Protein AF-A0A9P0CWM0-F1 (afdb_monomer)

Mean predicted aligned error: 13.3 Å

InterPro domains:
  IPR038797 Protein Flattop [PF22611] (1-121)
  IPR038797 Protein Flattop [PTHR34639] (1-128)

pLDDT: mean 82.51, std 13.1, range [42.22, 95.75]

Solvent-accessible surface area (backbone atoms only — not comparable to full-atom values): 9976 Å² total; per-residue (Å²): 136,90,82,66,66,62,56,71,92,58,38,69,70,70,36,51,73,69,70,65,52,88,65,88,75,82,89,70,62,54,71,85,76,90,80,90,72,86,87,79,87,54,52,47,100,86,70,50,69,43,91,89,47,96,67,69,92,80,54,56,101,70,50,59,70,69,55,84,92,71,52,67,98,67,88,45,73,68,56,50,32,49,45,72,41,50,53,60,50,51,51,52,51,52,53,51,52,51,50,52,51,52,51,52,51,51,52,50,53,53,51,53,54,48,51,57,49,53,52,52,52,52,53,53,51,51,54,54,51,50,55,50,52,56,50,41,57,72,74,69,49,82,76,66,84,80,78,74,73,76,83,76,84,128

Foldseek 3Di:
DDADEAPVVPVVCVPCVNVVNPDDDDDGDHHDDDDDDDDDDQADPVRHGDVVHDDDPQQDPQHLDDDPVRDDPDDDPVNVCVRVCVVVVVVVVVVVVVVVVVVVVVVVVVVVVVVVVVVVVVVVVVVVVVVVVVVCVVVVHDDDPVPPPPPDDD

Radius of gyration: 32.27 Å; Cα contacts (8 Å, |Δi|>4): 49; chains: 1; bounding box: 68×38×86 Å

Secondary structure (DSSP, 8-state):
-------GGGGGGGSHHHHT--SPPPP--SSPPPP-SPPPP-B-TTSPBPTTS---SS--TT-S---GGGS-SS--HHHHHHHTTHHHHHHHHHHHHHHHHHHHHHHHHHHHHHHHHHHHHHHHHHHHHHHHHHHHHHTTPPPPTTTT------

Nearest PDB structures (foldseek):
  8otz-assembly1_AS  TM=7.564E-01  e=1.678E-05  Bos taurus
  8to0-assembly1_DY  TM=7.546E-01  e=2.197E-05  Mus musculus
  8iyj-assembly1_n  TM=6.527E-01  e=5.337E-06  Mus musculus
  7ung-assembly1_n  TM=6.199E-01  e=5.709E-06  Homo sapiens
  8snb-assembly1_2L  TM=6.203E-01  e=4.028E-05  Strongylocentrotus purpuratus

Organism: NCBI:txid3402493

Structure (mmCIF, N/CA/C/O backbone):
data_AF-A0A9P0CWM0-F1
#
_entry.id   AF-A0A9P0CWM0-F1
#
loop_
_atom_site.group_PDB
_atom_site.id
_atom_site.type_symbol
_atom_site.label_atom_id
_atom_site.label_alt_id
_atom_site.label_comp_id
_atom_site.label_asym_id
_atom_site.label_entity_id
_atom_site.label_seq_id
_atom_site.pdbx_PDB_ins_code
_atom_site.Cartn_x
_atom_site.Cartn_y
_atom_site.Cartn_z
_atom_site.occupancy
_atom_site.B_iso_or_equiv
_atom_site.auth_seq_id
_atom_site.auth_comp_id
_atom_site.auth_asym_id
_atom_site.auth_atom_id
_atom_site.pdbx_PDB_model_num
ATOM 1 N N . MET A 1 1 ? 0.956 -3.967 -15.996 1.00 57.97 1 MET A N 1
ATOM 2 C CA . MET A 1 1 ? 1.643 -4.627 -14.861 1.00 57.97 1 MET A CA 1
ATOM 3 C C . MET A 1 1 ? 0.760 -5.741 -14.329 1.00 57.97 1 MET A C 1
ATOM 5 O O . MET A 1 1 ? -0.411 -5.480 -14.083 1.00 57.97 1 MET A O 1
ATOM 9 N N . SER A 1 2 ? 1.303 -6.942 -14.156 1.00 73.69 2 SER A N 1
ATOM 10 C CA . SER A 1 2 ? 0.619 -8.080 -13.531 1.00 73.69 2 SER A CA 1
ATOM 11 C C . SER A 1 2 ? 0.680 -8.003 -11.998 1.00 73.69 2 SER A C 1
ATOM 13 O O . SER A 1 2 ? 1.567 -7.346 -11.432 1.00 73.69 2 SER A O 1
ATOM 15 N N . LYS A 1 3 ? -0.280 -8.660 -11.338 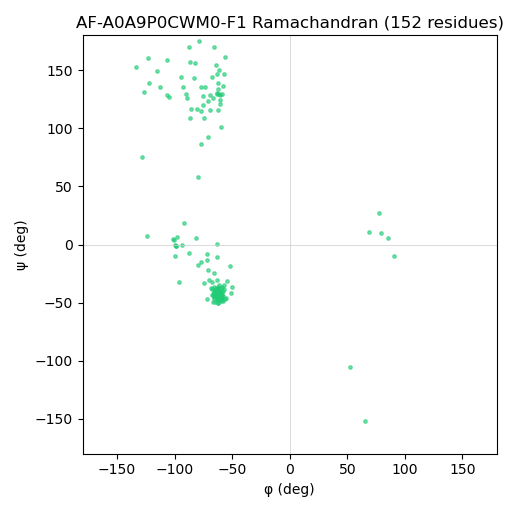1.00 78.94 3 LYS A N 1
ATOM 16 C CA . LYS A 1 3 ? -0.315 -8.899 -9.889 1.00 78.94 3 LYS A CA 1
ATOM 17 C C . LYS A 1 3 ? -0.381 -10.407 -9.648 1.00 78.94 3 LYS A C 1
ATOM 19 O O . LYS A 1 3 ? -1.103 -11.086 -10.371 1.00 78.94 3 LYS A O 1
ATOM 24 N N . LEU A 1 4 ? 0.360 -10.884 -8.652 1.00 84.06 4 LEU A N 1
ATOM 25 C CA . LEU A 1 4 ? 0.235 -12.233 -8.106 1.00 84.06 4 LEU A CA 1
ATOM 26 C C . LEU A 1 4 ? -0.737 -12.166 -6.923 1.00 84.06 4 LEU A C 1
ATOM 28 O O . LEU A 1 4 ? -0.650 -11.225 -6.132 1.00 84.06 4 LEU A O 1
ATOM 32 N N . TYR A 1 5 ? -1.666 -13.113 -6.841 1.00 85.75 5 TYR A N 1
ATOM 33 C CA . TYR A 1 5 ? -2.570 -13.277 -5.705 1.00 85.75 5 TYR A CA 1
ATOM 34 C C . TYR A 1 5 ? -2.283 -14.613 -5.031 1.00 85.75 5 TYR A C 1
ATOM 36 O O . TYR A 1 5 ? -1.904 -15.563 -5.714 1.00 85.75 5 TYR A O 1
ATOM 44 N N . HIS A 1 6 ? -2.508 -14.673 -3.722 1.00 85.06 6 HIS A N 1
ATOM 45 C CA . HIS A 1 6 ? -2.245 -15.848 -2.906 1.00 85.06 6 HIS A CA 1
ATOM 46 C C . HIS A 1 6 ? -3.065 -17.054 -3.373 1.00 85.06 6 HIS A C 1
ATOM 48 O O . HIS A 1 6 ? -4.299 -17.001 -3.430 1.00 85.06 6 HIS A O 1
ATOM 54 N N . ALA A 1 7 ? -2.377 -18.154 -3.669 1.00 86.88 7 ALA A N 1
ATOM 55 C CA . ALA A 1 7 ? -2.969 -19.406 -4.140 1.00 86.88 7 ALA A CA 1
ATOM 56 C C . ALA A 1 7 ? -3.298 -20.390 -3.000 1.00 86.88 7 ALA A C 1
ATOM 58 O O . ALA A 1 7 ? -3.492 -21.585 -3.235 1.00 86.88 7 ALA A O 1
ATOM 59 N N . ASN A 1 8 ? -3.375 -19.904 -1.757 1.00 88.12 8 ASN A N 1
ATOM 60 C CA . ASN A 1 8 ? -3.642 -20.700 -0.558 1.00 88.12 8 ASN A CA 1
ATOM 61 C C . ASN A 1 8 ? -2.695 -21.902 -0.444 1.00 88.12 8 ASN A C 1
ATOM 63 O O . ASN A 1 8 ? -1.523 -21.739 -0.123 1.00 88.12 8 ASN A O 1
ATOM 67 N N . GLN A 1 9 ? -3.195 -23.105 -0.720 1.00 90.75 9 GLN A N 1
ATOM 68 C CA . GLN A 1 9 ? -2.466 -24.363 -0.547 1.00 90.75 9 GLN A CA 1
ATOM 69 C C . GLN A 1 9 ? -1.257 -24.501 -1.484 1.00 90.75 9 GLN A C 1
ATOM 71 O O . GLN A 1 9 ? -0.320 -25.223 -1.158 1.00 90.75 9 GLN A O 1
ATOM 76 N N . PHE A 1 10 ? -1.260 -23.801 -2.621 1.00 90.25 10 PHE A N 1
ATOM 77 C CA . PHE A 1 10 ? -0.207 -23.906 -3.634 1.00 90.25 10 PHE A CA 1
ATOM 78 C C . PHE A 1 10 ? 0.840 -22.790 -3.553 1.00 90.25 10 PHE A C 1
ATOM 80 O O . PHE A 1 10 ? 1.786 -22.802 -4.334 1.00 90.25 10 PHE A O 1
ATOM 87 N N . GLU A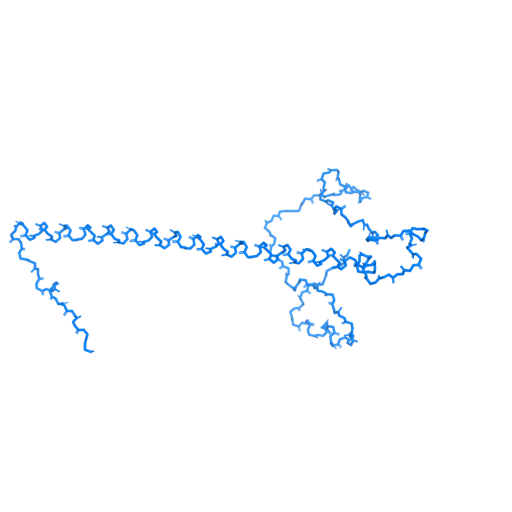 1 11 ? 0.705 -21.842 -2.618 1.00 88.81 11 GLU A N 1
ATOM 88 C CA . GLU A 1 11 ? 1.596 -20.676 -2.538 1.00 88.81 11 GLU A CA 1
ATOM 89 C C . GLU A 1 11 ? 3.055 -21.075 -2.287 1.00 88.81 11 GLU A C 1
ATOM 91 O O . GLU A 1 11 ? 3.977 -20.470 -2.826 1.00 88.81 11 GLU A O 1
ATOM 96 N N . THR A 1 12 ? 3.267 -22.134 -1.503 1.00 90.06 12 THR A N 1
ATOM 97 C CA . THR A 1 12 ? 4.592 -22.566 -1.041 1.00 90.06 12 THR A CA 1
ATOM 98 C C . THR A 1 12 ? 5.562 -22.849 -2.184 1.00 90.06 12 THR A C 1
ATOM 100 O O . THR A 1 12 ? 6.728 -22.478 -2.088 1.00 90.06 12 THR A O 1
ATOM 103 N N . ALA A 1 13 ? 5.086 -23.434 -3.285 1.00 90.88 13 ALA A N 1
ATOM 104 C CA . ALA A 1 13 ? 5.907 -23.736 -4.456 1.00 90.88 13 ALA A CA 1
ATOM 105 C C . ALA A 1 13 ? 6.318 -22.481 -5.246 1.00 90.88 13 ALA A C 1
ATOM 107 O O . ALA A 1 13 ? 7.317 -22.511 -5.963 1.00 90.88 13 ALA A O 1
ATOM 108 N N . PHE A 1 14 ? 5.575 -21.379 -5.106 1.00 88.81 14 PHE A N 1
ATOM 109 C CA . PHE A 1 14 ? 5.818 -20.126 -5.825 1.00 88.81 14 PHE A CA 1
ATOM 110 C C . PHE A 1 14 ? 6.549 -19.071 -4.990 1.00 88.81 14 PHE A C 1
ATOM 112 O O . PHE A 1 14 ? 6.779 -17.953 -5.460 1.00 88.81 14 PHE A O 1
ATOM 119 N N . ILE A 1 15 ? 6.954 -19.414 -3.763 1.00 88.69 15 ILE A N 1
ATOM 120 C CA . ILE A 1 15 ? 7.763 -18.519 -2.940 1.00 88.69 15 ILE A CA 1
ATOM 121 C C . ILE A 1 15 ? 9.101 -18.279 -3.664 1.00 88.69 15 ILE A C 1
ATOM 123 O O . ILE A 1 15 ? 9.736 -19.241 -4.103 1.00 88.69 15 ILE A O 1
ATOM 127 N N . PRO A 1 16 ? 9.578 -17.023 -3.763 1.00 90.44 16 PRO A N 1
ATOM 128 C CA . PRO A 1 16 ? 10.826 -16.689 -4.451 1.00 90.44 16 PRO A CA 1
ATOM 129 C C . PRO A 1 16 ? 12.025 -17.549 -4.029 1.00 90.44 16 PRO A C 1
ATOM 131 O O . PRO A 1 16 ? 12.823 -17.934 -4.877 1.00 90.44 16 PRO A O 1
ATOM 134 N N . SER A 1 17 ? 12.117 -17.917 -2.748 1.00 89.25 17 SER A N 1
ATOM 135 C CA . SER A 1 17 ? 13.168 -18.802 -2.237 1.00 89.25 17 SER A CA 1
ATOM 136 C C . SER A 1 17 ? 13.092 -20.227 -2.796 1.00 89.25 17 SER A C 1
ATOM 138 O O . SER A 1 17 ? 14.133 -20.814 -3.064 1.00 89.25 17 SER A O 1
ATOM 140 N N . MET A 1 18 ? 11.888 -20.771 -3.007 1.00 91.38 18 MET A N 1
ATOM 141 C CA . MET A 1 18 ? 11.686 -22.112 -3.577 1.00 91.38 18 MET A CA 1
ATOM 142 C C . MET A 1 18 ? 11.956 -22.146 -5.082 1.00 91.38 18 MET A C 1
ATOM 144 O O . MET A 1 18 ? 12.473 -23.135 -5.592 1.00 91.38 18 MET A O 1
ATOM 148 N N . ILE A 1 19 ? 11.663 -21.049 -5.786 1.00 91.94 19 ILE A N 1
ATOM 149 C CA . ILE A 1 19 ? 11.971 -20.889 -7.217 1.00 91.94 19 ILE A CA 1
ATOM 150 C C . ILE A 1 19 ? 13.490 -20.712 -7.448 1.00 91.94 19 ILE A C 1
ATOM 152 O O . ILE A 1 19 ? 13.964 -20.814 -8.577 1.00 91.94 19 ILE A O 1
ATOM 156 N N . GLY A 1 20 ? 14.272 -20.459 -6.392 1.00 92.38 20 GLY A N 1
ATOM 157 C CA . GLY A 1 20 ? 15.700 -20.154 -6.506 1.00 92.38 20 GLY A CA 1
ATOM 158 C C . GLY A 1 20 ? 15.965 -18.717 -6.960 1.00 92.38 20 GLY A C 1
ATOM 159 O O . GLY A 1 20 ? 16.988 -18.436 -7.581 1.00 92.38 20 GLY A O 1
ATOM 160 N N . ASN A 1 21 ? 15.046 -17.791 -6.674 1.00 92.88 21 ASN A N 1
ATOM 161 C CA . ASN A 1 21 ? 15.291 -16.371 -6.877 1.00 92.88 21 ASN A CA 1
ATOM 162 C C . ASN A 1 21 ? 16.188 -15.830 -5.750 1.00 92.88 21 ASN A C 1
ATOM 164 O O . ASN A 1 21 ? 15.773 -15.776 -4.592 1.00 92.88 21 ASN A O 1
ATOM 168 N N . TYR A 1 22 ? 17.401 -15.406 -6.106 1.00 90.56 22 TYR A N 1
ATOM 169 C CA . TYR A 1 22 ? 18.386 -14.824 -5.184 1.00 90.56 22 TYR A CA 1
ATOM 170 C C . TYR A 1 22 ? 18.339 -13.290 -5.120 1.00 90.56 22 TYR A C 1
ATOM 172 O O . TYR A 1 22 ? 19.116 -12.673 -4.389 1.00 90.56 22 TYR A O 1
ATOM 180 N N . GLU A 1 23 ? 17.446 -12.658 -5.878 1.00 89.62 23 GLU A N 1
ATOM 181 C CA . GLU A 1 23 ? 17.233 -11.214 -5.836 1.00 89.62 23 GLU A CA 1
ATOM 182 C C . GLU A 1 23 ? 16.211 -10.824 -4.759 1.00 89.62 23 GLU A C 1
ATOM 184 O O . GLU A 1 23 ? 15.508 -11.658 -4.186 1.00 89.62 23 GLU A O 1
ATOM 189 N N . VAL A 1 24 ? 16.090 -9.520 -4.488 1.00 86.06 24 VAL A N 1
ATOM 190 C CA . VAL A 1 24 ? 15.042 -9.009 -3.596 1.00 86.06 24 VAL A CA 1
ATOM 191 C C . VAL A 1 24 ? 13.686 -9.181 -4.291 1.00 86.06 24 VAL A C 1
ATOM 193 O O . VAL A 1 24 ? 13.450 -8.544 -5.322 1.00 86.06 24 VAL A O 1
ATOM 196 N N . PRO A 1 25 ? 12.769 -10.002 -3.750 1.00 85.12 25 PRO A N 1
ATOM 197 C CA . PRO A 1 25 ? 11.511 -10.269 -4.416 1.00 85.12 25 PRO A CA 1
ATOM 198 C C . PRO A 1 25 ? 10.635 -9.021 -4.455 1.00 85.12 25 PRO A C 1
ATOM 200 O O . PRO A 1 25 ? 10.585 -8.212 -3.523 1.00 85.12 25 PRO A O 1
ATOM 203 N N . ARG A 1 26 ? 9.896 -8.875 -5.553 1.00 77.69 26 ARG A N 1
ATOM 204 C CA . ARG A 1 26 ? 8.918 -7.803 -5.697 1.00 77.69 26 ARG A CA 1
ATOM 205 C C . ARG A 1 26 ? 7.785 -8.018 -4.694 1.00 77.69 26 ARG A C 1
ATOM 207 O O . ARG A 1 26 ? 7.149 -9.062 -4.710 1.00 77.69 26 ARG A O 1
ATOM 214 N N . TYR A 1 27 ? 7.488 -7.006 -3.883 1.00 74.75 27 TYR A N 1
ATOM 215 C CA . TYR A 1 27 ? 6.335 -7.043 -2.983 1.00 74.75 27 TYR A CA 1
ATOM 216 C C . TYR A 1 27 ? 5.017 -7.127 -3.773 1.00 74.75 27 TYR A C 1
ATOM 218 O O . TYR A 1 27 ? 4.775 -6.317 -4.678 1.00 74.75 27 TYR A O 1
ATOM 226 N N . PHE A 1 28 ? 4.157 -8.077 -3.411 1.00 73.31 28 PHE A N 1
ATOM 227 C CA . PHE A 1 28 ? 2.790 -8.215 -3.913 1.00 73.31 28 PHE A CA 1
ATOM 228 C C . PHE A 1 28 ? 1.790 -8.191 -2.749 1.00 73.31 28 PHE A C 1
ATOM 230 O O . PHE A 1 28 ? 2.157 -8.341 -1.590 1.00 73.31 28 PHE A O 1
ATOM 237 N N . CYS A 1 29 ? 0.522 -7.900 -3.050 1.00 67.69 29 CYS A N 1
ATOM 238 C CA . CYS A 1 29 ? -0.538 -8.014 -2.053 1.00 67.69 29 CYS A CA 1
ATOM 239 C C . CYS A 1 29 ? -1.039 -9.453 -2.048 1.00 67.69 29 CYS A C 1
ATOM 241 O O . CYS A 1 29 ? -1.633 -9.871 -3.040 1.00 67.69 29 CYS A O 1
ATOM 243 N N . ASP A 1 30 ? -0.862 -10.148 -0.931 1.00 69.69 30 ASP A N 1
ATOM 244 C CA . ASP A 1 30 ? -1.186 -11.571 -0.827 1.00 69.69 30 ASP A CA 1
ATOM 245 C C . ASP A 1 30 ? -2.689 -11.818 -1.043 1.00 69.69 30 ASP A C 1
ATOM 247 O O . ASP A 1 30 ? -3.081 -12.587 -1.914 1.00 69.69 30 ASP A O 1
ATOM 251 N N . MET A 1 31 ? -3.568 -11.089 -0.349 1.00 79.88 31 MET A N 1
ATOM 252 C CA . MET A 1 31 ? -5.013 -11.335 -0.428 1.00 79.88 31 MET A CA 1
ATOM 253 C C . MET A 1 31 ? -5.748 -10.276 -1.275 1.00 79.88 31 MET A C 1
ATOM 255 O O . MET A 1 31 ? -5.646 -9.075 -0.978 1.00 79.88 31 MET A O 1
ATOM 259 N N . PRO A 1 32 ? -6.547 -10.664 -2.292 1.00 83.00 32 PRO A N 1
ATOM 260 C CA . PRO A 1 32 ? -7.482 -9.734 -2.913 1.00 83.00 32 PRO A CA 1
ATOM 261 C C . PRO A 1 32 ? -8.515 -9.264 -1.879 1.00 83.00 32 PRO A C 1
ATOM 263 O O . PRO A 1 32 ? -9.017 -10.041 -1.072 1.00 83.00 32 PRO A O 1
ATOM 266 N N . LYS A 1 33 ? -8.849 -7.971 -1.901 1.00 83.88 33 LYS A N 1
ATOM 267 C CA . LYS A 1 33 ? -9.900 -7.414 -1.041 1.00 83.88 33 LYS A CA 1
ATOM 268 C C . LYS A 1 33 ? -11.269 -7.631 -1.672 1.00 83.88 33 LYS A C 1
ATOM 270 O O . LYS A 1 33 ? -11.415 -7.471 -2.885 1.00 83.88 33 LYS A O 1
ATOM 275 N N . THR A 1 34 ? -12.273 -7.904 -0.843 1.00 87.00 34 THR A N 1
ATOM 276 C CA . THR A 1 34 ? -13.670 -7.981 -1.281 1.00 87.00 34 THR A CA 1
ATOM 277 C C . THR A 1 34 ? -14.098 -6.655 -1.906 1.00 87.00 34 THR A C 1
ATOM 279 O O . THR A 1 34 ? -13.891 -5.583 -1.330 1.00 87.00 34 THR A O 1
ATOM 282 N N . ARG A 1 35 ? -14.678 -6.719 -3.106 1.00 87.75 35 ARG A N 1
ATOM 283 C CA . ARG A 1 35 ? -15.177 -5.549 -3.831 1.00 87.75 35 ARG A CA 1
ATOM 284 C C . ARG A 1 35 ? -16.642 -5.311 -3.461 1.00 87.75 35 ARG A C 1
ATOM 286 O O . ARG A 1 35 ? -17.436 -6.237 -3.537 1.00 87.75 35 ARG A O 1
ATOM 293 N N . ILE A 1 36 ? -16.982 -4.079 -3.081 1.00 91.88 36 ILE A N 1
ATOM 294 C CA . ILE A 1 36 ? -18.353 -3.689 -2.693 1.00 91.88 36 ILE A CA 1
ATOM 295 C C . ILE A 1 36 ? -19.113 -3.063 -3.876 1.00 91.88 36 ILE A C 1
ATOM 297 O O . ILE A 1 36 ? -20.317 -3.240 -4.005 1.00 91.88 36 ILE A O 1
ATOM 301 N N . ASN A 1 37 ? -18.406 -2.369 -4.775 1.00 89.25 37 ASN A N 1
ATOM 302 C CA . ASN A 1 37 ? -19.014 -1.548 -5.827 1.00 89.25 37 ASN A CA 1
ATOM 303 C C . ASN A 1 37 ? -18.898 -2.189 -7.220 1.00 89.25 37 ASN A C 1
ATOM 305 O O . ASN A 1 37 ? -17.984 -2.977 -7.476 1.00 89.25 37 ASN A O 1
ATOM 309 N N . GLY A 1 38 ? -19.762 -1.775 -8.152 1.00 90.69 38 GLY A N 1
ATOM 310 C CA . GLY A 1 38 ? -19.708 -2.169 -9.565 1.00 90.69 38 GLY A CA 1
ATOM 311 C C . GLY A 1 38 ? -18.471 -1.651 -10.314 1.00 90.69 38 GLY A C 1
ATOM 312 O O . GLY A 1 38 ? -17.676 -0.866 -9.790 1.00 90.69 38 GLY A O 1
ATOM 313 N N . THR A 1 39 ? -18.263 -2.146 -11.535 1.00 91.25 39 THR A N 1
ATOM 314 C CA . THR A 1 39 ? -17.184 -1.730 -12.449 1.00 91.25 39 THR A CA 1
ATOM 315 C C . THR A 1 39 ? -17.609 -0.569 -13.334 1.00 91.25 39 THR A C 1
ATOM 317 O O . THR A 1 39 ? -18.593 -0.679 -14.054 1.00 91.25 39 THR A O 1
ATOM 320 N N . GLU A 1 40 ? -16.822 0.503 -13.331 1.00 90.50 40 GLU A N 1
ATOM 321 C CA . GLU A 1 40 ? -16.968 1.633 -14.249 1.00 90.50 40 GLU A CA 1
ATOM 322 C C . GLU A 1 40 ? -16.052 1.461 -15.467 1.00 90.50 40 GLU A C 1
ATOM 324 O O . GLU A 1 40 ? -14.930 0.956 -15.353 1.00 90.50 40 GLU A O 1
ATOM 329 N N . ILE A 1 41 ? -16.527 1.891 -16.637 1.00 91.19 41 ILE A N 1
ATOM 330 C CA . ILE A 1 41 ? -15.756 1.843 -17.881 1.00 91.19 41 ILE A CA 1
ATOM 331 C C . ILE A 1 41 ? -14.800 3.037 -17.905 1.00 91.19 41 ILE A C 1
ATOM 333 O O . ILE A 1 41 ? -15.223 4.187 -17.946 1.00 91.19 41 ILE A O 1
ATOM 337 N N . ILE A 1 42 ? -13.498 2.754 -17.899 1.00 91.12 42 ILE A N 1
ATOM 338 C CA . ILE A 1 42 ? -12.442 3.780 -17.851 1.00 91.12 42 ILE A CA 1
ATOM 339 C C . ILE A 1 42 ? -11.817 4.087 -19.220 1.00 91.12 42 ILE A C 1
ATOM 341 O O . ILE A 1 42 ? -11.040 5.035 -19.348 1.00 91.12 42 ILE A O 1
ATOM 345 N N . SER A 1 43 ? -12.123 3.290 -20.243 1.00 92.50 43 SER A N 1
ATOM 346 C CA . SER A 1 43 ? -11.485 3.351 -21.560 1.00 92.50 43 SER A CA 1
ATOM 347 C C . SER A 1 43 ? -12.499 3.306 -22.696 1.00 92.50 43 SER A C 1
ATOM 349 O O . SER A 1 43 ? -13.569 2.721 -22.560 1.00 92.50 43 SER A O 1
ATOM 351 N N . ASN A 1 44 ? -12.142 3.892 -23.839 1.00 93.50 44 ASN A N 1
ATOM 352 C CA . ASN A 1 44 ? -12.922 3.762 -25.066 1.00 93.50 44 ASN A CA 1
ATOM 353 C C . ASN A 1 44 ? -12.672 2.411 -25.767 1.00 93.50 44 ASN A C 1
ATOM 355 O O . ASN A 1 44 ? -11.771 1.656 -25.402 1.00 93.50 44 ASN A O 1
ATOM 359 N N . ASN A 1 45 ? -13.419 2.152 -26.844 1.00 94.88 45 ASN A N 1
ATOM 360 C CA . ASN A 1 45 ? -13.323 0.917 -27.638 1.00 94.88 45 ASN A CA 1
ATOM 361 C C . ASN A 1 45 ? -11.963 0.714 -28.334 1.00 94.88 45 ASN A C 1
ATOM 363 O O . ASN A 1 45 ? -11.700 -0.360 -28.861 1.00 94.88 45 ASN A O 1
ATOM 367 N N . ARG A 1 46 ? -11.100 1.737 -28.354 1.00 94.31 46 ARG A N 1
ATOM 368 C CA . ARG A 1 46 ? -9.737 1.676 -28.904 1.00 94.31 46 ARG A CA 1
ATOM 369 C C . ARG A 1 46 ? -8.672 1.487 -27.812 1.00 94.31 46 ARG A C 1
ATOM 371 O O . ARG A 1 46 ? -7.490 1.446 -28.129 1.00 94.31 46 ARG A O 1
ATOM 378 N N . GLY A 1 47 ? -9.070 1.412 -26.538 1.00 88.50 47 GLY A N 1
ATOM 379 C CA . GLY A 1 47 ? -8.165 1.280 -25.393 1.00 88.50 47 GLY A CA 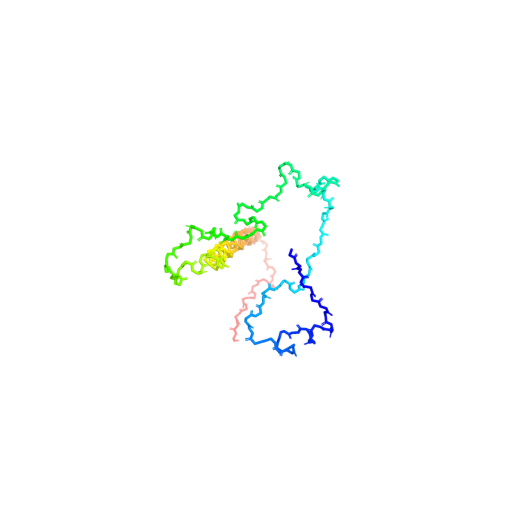1
ATOM 380 C C . GLY A 1 47 ? -7.597 2.598 -24.849 1.00 88.50 47 GLY A C 1
ATOM 381 O O . GLY A 1 47 ? -6.774 2.568 -23.936 1.00 88.50 47 GLY A O 1
ATOM 382 N N . TYR A 1 48 ? -8.030 3.762 -25.346 1.00 89.94 48 TYR A N 1
ATOM 383 C CA . TYR A 1 48 ? -7.636 5.051 -24.768 1.00 89.94 48 TYR A CA 1
ATOM 384 C C . TYR A 1 48 ? -8.418 5.340 -23.485 1.00 89.94 48 TYR A C 1
ATOM 386 O O . TYR A 1 48 ? -9.638 5.189 -23.442 1.00 89.94 48 TYR A O 1
ATOM 394 N N . ILE A 1 49 ? -7.716 5.817 -22.456 1.00 89.88 49 ILE A N 1
ATOM 395 C CA . ILE A 1 49 ? -8.310 6.221 -21.175 1.00 89.88 49 ILE A CA 1
ATOM 396 C C . ILE A 1 49 ? -9.136 7.498 -21.369 1.00 89.88 49 ILE A C 1
ATOM 398 O O . ILE A 1 49 ? -8.620 8.501 -21.878 1.00 89.88 49 ILE A O 1
ATOM 402 N N . LEU A 1 50 ? -10.389 7.479 -20.910 1.00 91.88 50 LEU A N 1
ATOM 403 C CA . LEU A 1 50 ? -11.306 8.617 -21.002 1.00 91.88 50 LEU A CA 1
ATOM 404 C C . LEU A 1 50 ? -10.728 9.879 -20.321 1.00 91.88 50 LEU A C 1
ATOM 406 O O . LEU A 1 50 ? -9.979 9.775 -19.339 1.00 91.88 50 LEU A O 1
ATOM 410 N N . PRO A 1 51 ? -11.025 11.089 -20.836 1.00 88.50 51 PRO A N 1
ATOM 411 C CA . PRO A 1 51 ? -10.637 12.331 -20.172 1.00 88.50 51 PRO A CA 1
ATOM 412 C C . PRO A 1 51 ? -11.302 12.403 -18.789 1.00 88.50 51 PRO A C 1
ATOM 414 O O . PRO A 1 51 ? -12.497 12.166 -18.661 1.00 88.50 51 PRO A O 1
ATOM 417 N N . GLY A 1 52 ? -10.514 12.676 -17.747 1.00 85.44 52 GLY A N 1
ATOM 418 C CA . GLY A 1 52 ? -10.972 12.653 -16.350 1.00 85.44 52 GLY A CA 1
ATOM 419 C C . GLY A 1 52 ? -10.814 11.304 -15.635 1.00 85.44 52 GLY A C 1
ATOM 420 O O . GLY A 1 52 ? -10.925 11.255 -14.413 1.00 85.44 52 GLY A O 1
ATOM 421 N N . GLY A 1 53 ? -10.481 10.225 -16.354 1.00 83.31 53 GLY A N 1
ATOM 422 C CA . GLY A 1 53 ? -10.120 8.950 -15.734 1.00 83.31 53 GLY A CA 1
ATOM 423 C C . GLY A 1 53 ? -8.836 9.053 -14.894 1.00 83.31 53 GLY A C 1
ATOM 424 O O . GLY A 1 53 ? -7.983 9.907 -15.166 1.00 83.31 53 GLY A O 1
ATOM 425 N N . PRO A 1 54 ? -8.653 8.186 -13.883 1.00 80.69 54 PRO A N 1
ATOM 426 C CA . PRO A 1 54 ? -7.464 8.202 -13.042 1.00 80.69 54 PRO A CA 1
ATOM 427 C C . PRO A 1 54 ? -6.220 7.915 -13.887 1.00 80.69 54 PRO A C 1
ATOM 429 O O . PRO A 1 54 ? -6.055 6.825 -14.436 1.00 80.69 54 PRO A O 1
ATOM 432 N N . ARG A 1 55 ? -5.327 8.901 -13.981 1.00 78.31 55 ARG A N 1
ATOM 433 C CA . ARG A 1 55 ? -4.025 8.764 -14.639 1.00 78.31 55 ARG A CA 1
ATOM 434 C C . ARG A 1 55 ? -2.917 8.870 -13.596 1.00 78.31 55 ARG A C 1
ATOM 436 O O . ARG A 1 55 ? -2.986 9.751 -12.734 1.00 78.31 55 ARG A O 1
ATOM 443 N N . PRO A 1 56 ? -1.896 7.999 -13.640 1.00 72.19 56 PRO A N 1
ATOM 444 C CA . PRO A 1 56 ? -0.705 8.211 -12.833 1.00 72.19 56 PRO A CA 1
ATOM 445 C C . PRO A 1 56 ? -0.058 9.538 -13.248 1.00 72.19 56 PRO A C 1
ATOM 447 O O . PRO A 1 56 ? 0.162 9.767 -14.433 1.00 72.19 56 PRO A O 1
ATOM 450 N N . LYS A 1 57 ? 0.219 10.411 -12.273 1.00 68.25 57 LYS A N 1
ATOM 451 C CA . LYS A 1 57 ? 0.804 11.739 -12.523 1.00 68.25 57 LYS A CA 1
ATOM 452 C C . LYS A 1 57 ? 2.246 11.651 -13.042 1.00 68.25 57 LYS A C 1
ATOM 454 O O . LYS A 1 57 ? 2.589 12.365 -13.972 1.00 68.25 57 LYS A O 1
ATOM 459 N N . ASP A 1 58 ? 3.026 10.704 -12.510 1.00 59.78 58 ASP A N 1
ATOM 460 C CA . ASP A 1 58 ? 4.490 10.667 -12.688 1.00 59.78 58 ASP A CA 1
ATOM 461 C C . ASP A 1 58 ? 5.017 9.349 -13.277 1.00 59.78 58 ASP A C 1
ATOM 463 O O . ASP A 1 58 ? 6.221 9.099 -13.307 1.00 59.78 58 ASP A O 1
ATOM 467 N N . HIS A 1 59 ? 4.123 8.455 -13.705 1.00 53.81 59 HIS A N 1
ATOM 468 C CA . HIS A 1 59 ? 4.491 7.125 -14.191 1.00 53.81 59 HIS A CA 1
ATOM 469 C C . HIS A 1 59 ? 3.843 6.897 -15.549 1.00 53.81 59 HIS A C 1
ATOM 471 O O . HIS A 1 59 ? 2.836 6.199 -15.684 1.00 53.81 59 HIS A O 1
ATOM 477 N N . THR A 1 60 ? 4.414 7.540 -16.562 1.00 57.00 60 THR A N 1
ATOM 478 C CA . THR A 1 60 ? 4.201 7.149 -17.952 1.00 57.00 60 THR A CA 1
ATOM 479 C C . THR A 1 60 ? 4.587 5.682 -18.138 1.00 57.00 60 THR A C 1
ATOM 481 O O . THR A 1 60 ? 5.321 5.092 -17.345 1.00 57.00 60 THR A O 1
ATOM 484 N N . ILE A 1 61 ? 4.093 5.086 -19.218 1.00 58.75 61 ILE A N 1
ATOM 485 C CA . ILE A 1 61 ? 4.338 3.693 -19.624 1.00 58.75 61 ILE A CA 1
ATOM 486 C C . ILE A 1 61 ? 5.850 3.345 -19.667 1.00 58.75 61 ILE A C 1
ATOM 488 O O . ILE A 1 61 ? 6.198 2.173 -19.576 1.00 58.75 61 ILE A O 1
ATOM 492 N N . GLY A 1 62 ? 6.737 4.350 -19.729 1.00 59.53 62 GLY A N 1
ATOM 493 C CA . GLY A 1 62 ? 8.200 4.219 -19.711 1.00 59.53 62 GLY A CA 1
ATOM 494 C C . GLY A 1 62 ? 8.915 4.514 -18.379 1.00 59.53 62 GLY A C 1
ATOM 495 O O . GLY A 1 62 ? 10.141 4.504 -18.359 1.00 59.53 62 GLY A O 1
ATOM 496 N N . GLY A 1 63 ? 8.209 4.776 -17.272 1.00 67.44 63 GLY A N 1
ATOM 497 C CA . GLY A 1 63 ? 8.838 5.045 -15.968 1.00 67.44 63 GLY A CA 1
ATOM 498 C C . GLY A 1 63 ? 9.670 6.339 -15.920 1.00 67.44 63 GLY A C 1
ATOM 499 O O . GLY A 1 63 ? 9.392 7.289 -16.649 1.00 67.44 63 GLY A O 1
ATOM 500 N N . HIS A 1 64 ? 10.692 6.388 -15.053 1.00 75.56 64 HIS A N 1
ATOM 501 C CA . HIS A 1 64 ? 11.646 7.508 -14.957 1.00 75.56 64 HIS A CA 1
ATOM 502 C C . HIS A 1 64 ? 12.713 7.414 -16.057 1.00 75.56 64 HIS A C 1
ATOM 504 O O . HIS A 1 64 ? 13.907 7.307 -15.786 1.00 75.56 64 HIS A O 1
ATOM 510 N N . PHE A 1 65 ? 12.276 7.398 -17.313 1.00 77.88 65 PHE A N 1
ATOM 511 C CA . PHE A 1 65 ? 13.178 7.336 -18.453 1.00 77.88 65 PHE A CA 1
ATOM 512 C C . PHE A 1 65 ? 13.849 8.693 -18.685 1.00 77.88 65 PHE A C 1
ATOM 514 O O . PHE A 1 65 ? 13.179 9.716 -18.827 1.00 77.88 65 PHE A O 1
ATOM 521 N N . ILE A 1 66 ? 15.178 8.687 -18.769 1.00 82.75 66 ILE A N 1
ATOM 522 C CA . ILE A 1 66 ? 15.969 9.815 -19.259 1.00 82.75 66 ILE A CA 1
ATOM 523 C C . ILE A 1 66 ? 16.477 9.429 -20.646 1.00 82.75 66 ILE A C 1
ATOM 525 O O . ILE A 1 66 ? 17.043 8.352 -20.824 1.00 82.75 66 ILE A O 1
ATOM 529 N N . GLY A 1 67 ? 16.260 10.297 -21.636 1.00 83.75 67 GLY A N 1
ATOM 530 C CA . GLY A 1 67 ? 16.745 10.061 -22.994 1.00 83.75 67 GLY A CA 1
ATOM 531 C C . GLY A 1 67 ? 18.271 9.976 -23.042 1.00 83.75 67 GLY A C 1
ATOM 532 O O . GLY A 1 67 ? 18.954 10.649 -22.276 1.00 83.75 67 GLY A O 1
ATOM 533 N N . THR A 1 68 ? 18.809 9.202 -23.984 1.00 84.31 68 THR A N 1
ATOM 534 C CA . THR A 1 68 ? 20.250 8.911 -24.100 1.00 84.31 68 THR A CA 1
ATOM 535 C C . THR A 1 68 ? 21.126 10.169 -24.085 1.00 84.31 68 THR A C 1
ATOM 537 O O . THR A 1 68 ? 22.136 10.208 -23.393 1.00 84.31 68 THR A O 1
ATOM 540 N N . TRP A 1 69 ? 20.700 11.229 -24.778 1.00 89.25 69 TRP A N 1
ATOM 541 C CA . TRP A 1 69 ? 21.417 12.511 -24.852 1.00 89.25 69 TRP A CA 1
ATOM 542 C C . TRP A 1 69 ? 21.278 13.400 -23.609 1.00 89.25 69 TRP A C 1
ATOM 544 O O . TRP A 1 69 ? 22.035 14.348 -23.445 1.00 89.25 69 TRP A O 1
ATOM 554 N N . HIS A 1 70 ? 20.317 13.100 -22.735 1.00 87.31 70 HIS A N 1
ATOM 555 C CA . HIS A 1 70 ? 20.057 13.837 -21.496 1.00 87.31 70 HIS A CA 1
ATOM 556 C C . HIS A 1 70 ? 20.679 13.143 -20.274 1.00 87.31 70 HIS A C 1
ATOM 558 O O . HIS A 1 70 ? 20.545 13.630 -19.150 1.00 87.31 70 HIS A O 1
ATOM 564 N N . MET A 1 71 ? 21.330 11.990 -20.465 1.00 88.75 71 MET A N 1
ATOM 565 C CA . MET A 1 71 ? 21.947 11.246 -19.376 1.00 88.75 71 MET A CA 1
ATOM 566 C C . MET A 1 71 ? 23.227 11.959 -18.911 1.00 88.75 71 MET A C 1
ATOM 568 O O . MET A 1 71 ? 24.024 12.398 -19.744 1.00 88.75 71 MET A O 1
ATOM 572 N N . PRO A 1 72 ? 23.461 12.098 -17.593 1.00 89.06 72 PRO A N 1
ATOM 573 C CA . PRO A 1 72 ? 24.694 12.695 -17.105 1.00 89.06 72 PRO A CA 1
ATOM 574 C C . PRO A 1 72 ? 25.899 11.845 -17.519 1.00 89.06 72 PRO A C 1
ATOM 576 O O . PRO A 1 72 ? 25.832 10.617 -17.537 1.00 89.06 72 PRO A O 1
ATOM 579 N N . LYS A 1 73 ? 27.035 12.506 -17.775 1.00 89.12 73 LYS A N 1
ATOM 580 C CA . LYS A 1 73 ? 28.300 11.850 -18.152 1.00 89.12 73 LYS A CA 1
ATOM 581 C C . LYS A 1 73 ? 28.744 10.777 -17.144 1.00 89.12 73 LYS A C 1
ATOM 583 O O . LYS A 1 73 ? 29.370 9.797 -17.530 1.00 89.12 73 LYS A O 1
ATOM 588 N N . HIS A 1 74 ? 28.410 10.962 -15.864 1.00 89.44 74 HIS A N 1
ATOM 589 C CA . HIS A 1 74 ? 28.687 10.006 -14.794 1.00 89.44 74 HIS A CA 1
ATOM 590 C C . HIS A 1 74 ? 27.410 9.664 -14.025 1.00 89.44 74 HIS A C 1
ATOM 592 O O . HIS A 1 74 ? 26.671 10.552 -13.592 1.00 89.44 74 HIS A O 1
ATOM 598 N N . LEU A 1 75 ? 27.180 8.366 -13.827 1.00 88.94 75 LEU A N 1
ATOM 599 C CA . LEU A 1 75 ? 26.054 7.851 -13.056 1.00 88.94 75 LEU A CA 1
ATOM 600 C C . LEU A 1 75 ? 26.419 7.795 -11.572 1.00 88.94 75 LEU A C 1
ATOM 602 O O . LEU A 1 75 ? 27.192 6.952 -11.125 1.00 88.94 75 LEU A O 1
ATOM 606 N N . ASN A 1 76 ? 25.818 8.691 -10.798 1.00 92.88 76 ASN A N 1
ATOM 607 C CA . ASN A 1 76 ? 25.906 8.685 -9.346 1.00 92.88 76 ASN A CA 1
ATOM 608 C C . ASN A 1 76 ? 24.828 7.775 -8.745 1.00 92.88 76 ASN A C 1
ATOM 610 O O . ASN A 1 76 ? 23.753 7.582 -9.311 1.00 92.88 76 ASN A O 1
ATOM 614 N N . ARG A 1 77 ? 25.038 7.292 -7.516 1.00 89.56 77 ARG A N 1
ATOM 615 C CA . ARG A 1 77 ? 24.023 6.478 -6.821 1.00 89.56 77 ARG A CA 1
ATOM 616 C C . ARG A 1 77 ? 22.679 7.202 -6.674 1.00 89.56 77 ARG A C 1
ATOM 618 O O . ARG A 1 77 ? 21.635 6.579 -6.804 1.00 89.56 77 ARG A O 1
ATOM 625 N N . LYS A 1 78 ? 22.706 8.526 -6.482 1.00 87.75 78 LYS A N 1
ATOM 626 C CA . LYS A 1 78 ? 21.502 9.374 -6.461 1.00 87.75 78 LYS A CA 1
ATOM 627 C C . LYS A 1 78 ? 20.756 9.344 -7.800 1.00 87.75 78 LYS A C 1
ATOM 629 O O . LYS A 1 78 ? 19.547 9.170 -7.814 1.00 87.75 78 LYS A O 1
ATOM 634 N N . THR A 1 79 ? 21.469 9.460 -8.923 1.00 87.38 79 THR A N 1
ATOM 635 C CA . THR A 1 79 ? 20.837 9.418 -10.250 1.00 87.38 79 THR A CA 1
ATOM 636 C C . THR A 1 79 ? 20.287 8.029 -10.558 1.00 87.38 79 THR A C 1
ATOM 638 O O . THR A 1 79 ? 19.187 7.928 -11.087 1.00 87.38 79 THR A O 1
ATOM 641 N N . CYS A 1 80 ? 20.984 6.962 -10.153 1.00 86.81 80 CYS A N 1
ATOM 642 C CA . CYS A 1 80 ? 20.483 5.593 -10.297 1.00 86.81 80 CYS A CA 1
ATOM 643 C C . CYS A 1 80 ? 19.220 5.353 -9.460 1.00 86.81 80 CYS A C 1
ATOM 645 O O . CYS A 1 80 ? 18.261 4.769 -9.951 1.00 86.81 80 CYS A O 1
ATOM 647 N N . ASN A 1 81 ? 19.187 5.834 -8.216 1.00 86.81 81 ASN A N 1
ATOM 648 C CA . ASN A 1 81 ? 18.020 5.700 -7.343 1.00 86.81 81 ASN A CA 1
ATOM 649 C C . ASN A 1 81 ? 16.790 6.454 -7.879 1.00 86.81 81 ASN A C 1
ATOM 651 O O . ASN A 1 81 ? 15.664 5.959 -7.795 1.00 86.81 81 ASN A O 1
ATOM 655 N N . MET A 1 82 ? 17.009 7.631 -8.463 1.00 84.25 82 MET A N 1
ATOM 656 C CA . MET A 1 82 ? 15.968 8.404 -9.135 1.00 84.25 82 MET A CA 1
ATOM 657 C C . MET A 1 82 ? 15.429 7.663 -10.370 1.00 84.25 82 MET A C 1
ATOM 659 O O . MET A 1 82 ? 14.219 7.486 -10.488 1.00 84.25 82 MET A O 1
ATOM 663 N N . LEU A 1 83 ? 16.313 7.176 -11.249 1.00 83.19 83 LEU A N 1
ATOM 664 C CA . LEU A 1 83 ? 15.955 6.415 -12.459 1.00 83.19 83 LEU A CA 1
ATOM 665 C C . LEU A 1 83 ? 15.218 5.107 -12.139 1.00 83.19 83 LEU A C 1
ATOM 667 O O . LEU A 1 83 ? 14.228 4.764 -12.779 1.00 83.19 83 LEU A O 1
ATOM 671 N N . ASN A 1 84 ? 15.656 4.400 -11.099 1.00 81.56 84 ASN A N 1
ATOM 672 C CA . ASN A 1 84 ? 15.000 3.181 -10.629 1.00 81.56 84 ASN A CA 1
ATOM 673 C C . ASN A 1 84 ? 13.660 3.463 -9.923 1.00 81.56 84 ASN A C 1
ATOM 675 O O . ASN A 1 84 ? 12.940 2.528 -9.572 1.00 81.56 84 ASN A O 1
ATOM 679 N N . GLY A 1 85 ? 13.322 4.732 -9.662 1.00 79.38 85 GLY A N 1
ATOM 680 C CA . GLY A 1 85 ? 12.125 5.127 -8.916 1.00 79.38 85 GLY A CA 1
ATOM 681 C C . GLY A 1 85 ? 12.167 4.768 -7.430 1.00 79.38 85 GLY A C 1
ATOM 682 O O . GLY A 1 85 ? 11.150 4.884 -6.740 1.00 79.38 85 GLY A O 1
ATOM 683 N N . SER A 1 86 ? 13.326 4.354 -6.904 1.00 82.06 86 SER A N 1
ATOM 684 C CA . SER A 1 86 ? 13.472 3.983 -5.494 1.00 82.06 86 SER A CA 1
ATOM 685 C C . SER A 1 86 ? 13.305 5.186 -4.572 1.00 82.06 86 SER A C 1
ATOM 687 O O . SER A 1 86 ? 12.776 5.041 -3.472 1.00 82.06 86 SER A O 1
ATOM 689 N N . ASP A 1 87 ? 13.701 6.379 -5.023 1.00 82.44 87 ASP A N 1
ATOM 690 C CA . ASP A 1 87 ? 13.516 7.613 -4.253 1.00 82.44 87 ASP A CA 1
ATOM 691 C C . ASP A 1 87 ? 12.027 7.964 -4.111 1.00 82.44 87 ASP A C 1
ATOM 693 O O . ASP A 1 87 ? 11.561 8.259 -3.009 1.00 82.44 87 A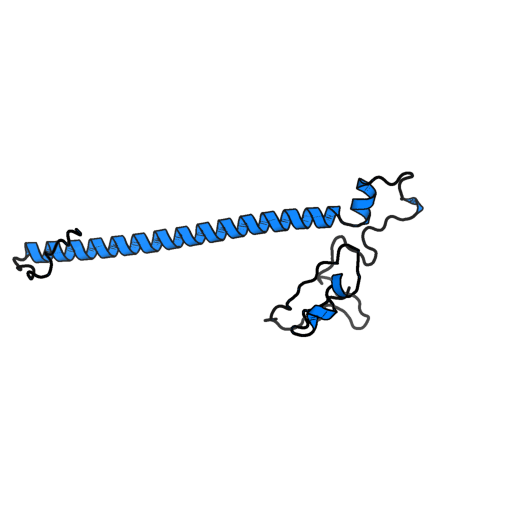SP A O 1
ATOM 697 N N . VAL A 1 88 ? 11.250 7.816 -5.188 1.00 81.75 88 VAL A N 1
ATOM 698 C CA . VAL A 1 88 ? 9.791 8.013 -5.167 1.00 81.75 88 VAL A CA 1
ATOM 699 C C . VAL A 1 88 ? 9.107 6.951 -4.305 1.00 81.75 88 VAL A C 1
ATOM 701 O O . VAL A 1 88 ? 8.215 7.262 -3.514 1.00 81.75 88 VAL A O 1
ATOM 704 N N . ALA A 1 89 ? 9.531 5.689 -4.410 1.00 81.06 89 ALA A N 1
ATOM 705 C CA . ALA A 1 89 ? 9.021 4.619 -3.556 1.00 81.06 89 ALA A CA 1
ATOM 706 C C . ALA A 1 89 ? 9.311 4.895 -2.072 1.00 81.06 89 ALA A C 1
ATOM 708 O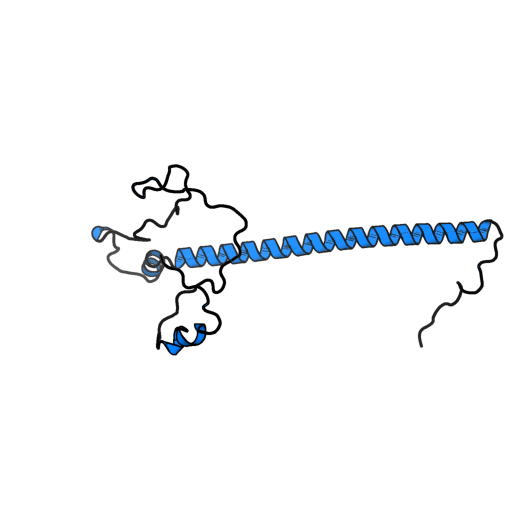 O . ALA A 1 89 ? 8.431 4.729 -1.226 1.00 81.06 89 ALA A O 1
ATOM 709 N N . ARG A 1 90 ? 10.515 5.384 -1.753 1.00 85.44 90 ARG A N 1
ATOM 710 C CA . ARG A 1 90 ? 10.908 5.761 -0.391 1.00 85.44 90 ARG A CA 1
ATOM 711 C C . ARG A 1 90 ? 10.055 6.906 0.150 1.00 85.44 90 ARG A C 1
ATOM 713 O O . ARG A 1 90 ? 9.595 6.810 1.285 1.00 85.44 90 ARG A O 1
ATOM 720 N N . GLN A 1 91 ? 9.813 7.948 -0.643 1.00 86.38 91 GLN A N 1
ATOM 721 C CA . GLN A 1 91 ? 8.926 9.052 -0.261 1.00 86.38 91 GLN A CA 1
ATOM 722 C C . GLN A 1 91 ? 7.506 8.552 0.026 1.00 86.38 91 GLN A C 1
ATOM 724 O O . GLN A 1 91 ? 6.974 8.813 1.103 1.00 86.38 91 GLN A O 1
ATOM 729 N N . LYS A 1 92 ? 6.941 7.718 -0.858 1.00 83.94 92 LYS A N 1
ATOM 730 C CA . LYS A 1 92 ? 5.622 7.097 -0.640 1.00 83.94 92 LYS A CA 1
ATOM 731 C C . LYS A 1 92 ? 5.570 6.266 0.643 1.00 83.94 92 LYS A C 1
ATOM 733 O O . LYS A 1 92 ? 4.572 6.310 1.354 1.00 83.94 92 LYS A O 1
ATOM 738 N N . LEU A 1 93 ? 6.626 5.517 0.966 1.00 85.00 93 LEU A N 1
ATOM 739 C CA . LEU A 1 93 ? 6.694 4.750 2.216 1.00 85.00 93 LEU A CA 1
ATOM 740 C C . LEU A 1 93 ? 6.700 5.658 3.450 1.00 85.00 93 LEU A C 1
ATOM 742 O O . LEU A 1 93 ? 6.024 5.348 4.433 1.00 85.00 93 LEU A O 1
ATOM 746 N N . ILE A 1 94 ? 7.431 6.774 3.400 1.00 91.00 94 ILE A N 1
ATOM 747 C CA . ILE A 1 94 ? 7.446 7.774 4.476 1.00 91.00 94 ILE A CA 1
ATOM 748 C C . ILE A 1 94 ? 6.045 8.367 4.652 1.00 91.00 94 ILE A C 1
ATOM 750 O O . ILE A 1 94 ? 5.508 8.311 5.758 1.00 91.00 94 ILE A O 1
ATOM 754 N N . GLU A 1 95 ? 5.407 8.812 3.568 1.00 89.38 95 GLU A N 1
ATOM 755 C CA . GLU A 1 95 ? 4.037 9.338 3.600 1.00 89.38 95 GLU A CA 1
ATOM 756 C C . GLU A 1 95 ? 3.034 8.319 4.157 1.00 89.38 95 GLU A C 1
ATOM 758 O O . GLU A 1 95 ? 2.182 8.653 4.981 1.00 89.38 95 GLU A O 1
ATOM 763 N N . CYS A 1 96 ? 3.121 7.057 3.728 1.00 84.88 96 CYS A N 1
ATOM 764 C CA . CYS A 1 96 ? 2.273 5.984 4.244 1.00 84.88 96 CYS A CA 1
ATOM 765 C C . CYS A 1 96 ? 2.480 5.780 5.749 1.00 84.88 96 CYS A C 1
ATOM 767 O O . CYS A 1 96 ? 1.507 5.601 6.485 1.00 84.88 96 CYS A O 1
ATOM 769 N N . ARG A 1 97 ? 3.730 5.841 6.223 1.00 88.81 97 ARG A N 1
ATOM 770 C CA . ARG A 1 97 ? 4.059 5.714 7.648 1.00 88.81 97 ARG A CA 1
ATOM 771 C C . ARG A 1 97 ? 3.509 6.885 8.459 1.00 88.81 97 ARG A C 1
ATOM 773 O O . ARG A 1 97 ? 3.008 6.672 9.562 1.00 88.81 97 ARG A O 1
ATOM 780 N N . GLU A 1 98 ? 3.586 8.102 7.937 1.00 92.25 98 GLU A N 1
ATOM 781 C CA . GLU A 1 98 ? 3.023 9.296 8.577 1.00 92.25 98 GLU A CA 1
ATOM 782 C C . GLU A 1 98 ? 1.499 9.237 8.638 1.00 92.25 98 GLU A C 1
ATOM 784 O O . GLU A 1 98 ? 0.926 9.412 9.714 1.00 92.25 98 GLU A O 1
ATOM 789 N N . LYS A 1 99 ? 0.843 8.878 7.529 1.00 88.50 99 LYS A N 1
ATOM 790 C CA . LYS A 1 99 ? -0.609 8.659 7.492 1.00 88.50 99 LYS A CA 1
ATOM 791 C C . LYS A 1 99 ? -1.030 7.608 8.513 1.00 88.50 99 LYS A C 1
ATOM 793 O O . LYS A 1 99 ? -1.934 7.868 9.294 1.00 88.50 99 LYS A O 1
ATOM 798 N N . ALA A 1 100 ? -0.333 6.474 8.588 1.00 88.44 100 ALA A N 1
ATOM 799 C CA . ALA A 1 100 ? -0.625 5.434 9.574 1.00 88.44 100 ALA A CA 1
ATOM 800 C C . ALA A 1 100 ? -0.516 5.939 11.026 1.00 88.44 100 ALA A C 1
ATOM 802 O O . ALA A 1 100 ? -1.373 5.618 11.852 1.00 88.44 100 ALA A O 1
ATOM 803 N N . LYS A 1 101 ? 0.496 6.765 11.340 1.00 91.00 101 LYS A N 1
ATOM 804 C CA . LYS A 1 101 ? 0.629 7.401 12.664 1.00 91.00 101 LYS A CA 1
ATOM 805 C C . LYS A 1 101 ? -0.546 8.333 12.963 1.00 91.00 101 LYS A C 1
ATOM 807 O O . LYS A 1 101 ? -1.100 8.262 14.059 1.00 91.00 101 LYS A O 1
ATOM 812 N N . LEU A 1 102 ? -0.934 9.169 12.000 1.00 88.88 102 LEU A N 1
ATOM 813 C CA . LEU A 1 102 ? -2.064 10.092 12.141 1.00 88.88 102 LEU A CA 1
ATOM 814 C C . LEU A 1 102 ? -3.373 9.331 12.373 1.00 88.88 102 LEU A C 1
ATOM 816 O O . LEU A 1 102 ? -4.104 9.646 13.310 1.00 88.88 102 LEU A O 1
ATOM 820 N N . THR A 1 103 ? -3.637 8.277 11.598 1.00 90.12 103 THR A N 1
ATOM 821 C CA . THR A 1 103 ? -4.830 7.439 11.780 1.00 90.12 103 THR A CA 1
ATOM 822 C C . THR A 1 103 ? -4.841 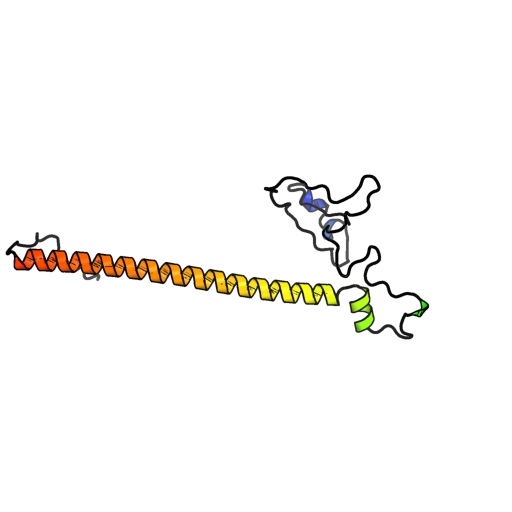6.782 13.161 1.00 90.12 103 THR A C 1
ATOM 824 O O . THR A 1 103 ? -5.870 6.772 13.831 1.00 90.12 103 THR A O 1
ATOM 827 N N . ALA A 1 104 ? -3.695 6.286 13.640 1.00 89.75 104 ALA A N 1
ATOM 828 C CA . ALA A 1 104 ? -3.591 5.700 14.976 1.00 89.75 104 ALA A CA 1
ATOM 829 C C . ALA A 1 104 ? -3.872 6.727 16.089 1.00 89.75 104 ALA A C 1
ATOM 831 O O . ALA A 1 104 ? -4.576 6.415 17.050 1.00 89.75 104 ALA A O 1
ATOM 832 N N . GLN A 1 105 ? -3.365 7.957 15.956 1.00 92.00 105 GLN A N 1
ATOM 833 C CA . GLN A 1 105 ? -3.655 9.050 16.891 1.00 92.00 105 GLN A CA 1
ATOM 834 C C . GLN A 1 105 ? -5.141 9.427 16.880 1.00 92.00 105 GLN A C 1
ATOM 836 O O . GLN A 1 105 ? -5.741 9.585 17.943 1.00 92.00 105 GLN A O 1
ATOM 841 N N . GLN A 1 106 ? -5.756 9.509 15.698 1.00 91.00 106 GLN A N 1
ATOM 842 C CA . GLN A 1 106 ? -7.189 9.775 15.557 1.00 91.00 106 GLN A CA 1
ATOM 843 C C . GLN A 1 106 ? -8.036 8.682 16.219 1.00 91.00 106 GLN A C 1
ATOM 845 O O . GLN A 1 106 ? -8.955 8.998 16.973 1.00 91.00 106 GLN A O 1
ATOM 850 N N . ILE A 1 107 ? -7.702 7.405 16.000 1.00 90.69 107 ILE A N 1
ATOM 851 C CA . ILE A 1 107 ? -8.392 6.268 16.628 1.00 90.69 107 ILE A CA 1
ATOM 852 C C . ILE A 1 107 ? -8.292 6.350 18.158 1.00 90.69 107 ILE A C 1
ATOM 854 O O . ILE A 1 107 ? -9.311 6.212 18.838 1.00 90.69 107 ILE A O 1
ATOM 858 N N . LYS A 1 108 ? -7.101 6.638 18.703 1.00 94.12 108 LYS A N 1
ATOM 859 C CA . LYS A 1 108 ? -6.905 6.826 20.152 1.00 94.12 108 LYS A CA 1
ATOM 860 C C . LYS A 1 108 ? -7.756 7.971 20.703 1.00 94.12 108 LYS A C 1
ATOM 862 O O . LYS A 1 108 ? -8.492 7.773 21.664 1.00 94.12 108 LYS A O 1
ATOM 867 N N . ALA A 1 109 ? -7.739 9.132 20.051 1.00 92.94 109 ALA A N 1
ATOM 868 C CA . ALA A 1 109 ? -8.534 10.286 20.472 1.00 92.94 109 ALA A CA 1
ATOM 869 C C . ALA A 1 109 ? -10.050 10.008 20.434 1.00 92.94 109 ALA A C 1
ATOM 871 O O . ALA A 1 109 ? -10.798 10.474 21.298 1.00 92.94 109 ALA A O 1
ATOM 872 N N . ILE A 1 110 ? -10.524 9.240 19.447 1.00 92.44 110 ILE A N 1
ATOM 873 C CA . ILE A 1 110 ? -11.927 8.807 19.372 1.00 92.44 110 ILE A CA 1
ATOM 874 C C . ILE A 1 110 ? -12.266 7.875 20.542 1.00 92.44 110 ILE A C 1
ATOM 876 O O . ILE A 1 110 ? -13.318 8.050 21.161 1.00 92.44 110 ILE A O 1
ATOM 880 N N . ALA A 1 111 ? -11.391 6.920 20.864 1.00 93.62 111 ALA A N 1
ATOM 881 C CA . ALA A 1 111 ? -11.583 6.001 21.984 1.00 93.62 111 ALA A CA 1
ATOM 882 C C . ALA A 1 111 ? -11.636 6.746 23.330 1.00 93.62 111 ALA A C 1
ATOM 884 O O . ALA A 1 111 ? -12.579 6.562 24.096 1.00 93.62 111 ALA A O 1
ATOM 885 N N . GLU A 1 112 ? -10.705 7.671 23.575 1.00 94.38 112 GLU A N 1
ATOM 886 C CA . GLU A 1 112 ? -10.695 8.502 24.788 1.00 94.38 112 GLU A CA 1
ATOM 887 C C . GLU A 1 112 ? -11.959 9.364 24.917 1.00 94.38 112 GLU A C 1
ATOM 889 O O . GLU A 1 112 ? -12.523 9.508 26.003 1.00 94.38 112 GLU A O 1
ATOM 894 N N . ARG A 1 113 ? -12.447 9.931 23.805 1.00 92.62 113 ARG A N 1
ATOM 895 C CA . ARG A 1 113 ? -13.707 10.690 23.793 1.00 92.62 113 ARG A CA 1
ATOM 896 C C . ARG A 1 113 ? -14.914 9.820 24.139 1.00 92.62 113 ARG A C 1
ATOM 898 O O . ARG A 1 113 ? -15.821 10.324 24.800 1.00 92.62 113 ARG A O 1
ATOM 905 N N . LYS A 1 114 ? -14.946 8.561 23.691 1.00 94.12 114 LYS A N 1
ATOM 906 C CA . LYS A 1 114 ? -16.002 7.604 24.062 1.00 94.12 114 LYS A CA 1
ATOM 907 C C . LYS A 1 114 ? -15.937 7.266 25.553 1.00 94.12 114 LYS A C 1
ATOM 909 O O . LYS A 1 114 ? -16.933 7.480 26.236 1.00 94.12 114 LYS A O 1
ATOM 914 N N . ALA A 1 115 ? -14.758 6.919 26.069 1.00 93.12 115 ALA A N 1
ATOM 915 C CA . ALA A 1 115 ? -14.553 6.637 27.492 1.00 93.12 115 ALA A CA 1
ATOM 916 C C . ALA A 1 115 ? -14.997 7.802 28.398 1.00 93.12 115 ALA A C 1
ATOM 918 O O . ALA A 1 115 ? -15.760 7.602 29.339 1.00 93.12 115 ALA A O 1
ATOM 919 N N . ARG A 1 116 ? -14.629 9.052 28.069 1.00 94.50 116 ARG A N 1
ATOM 920 C CA . ARG A 1 116 ? -15.078 10.231 28.841 1.00 94.50 116 ARG A CA 1
ATOM 921 C C . ARG A 1 116 ? -16.596 10.436 28.808 1.00 94.50 116 ARG A C 1
ATOM 923 O O . ARG A 1 116 ? -17.146 11.024 29.737 1.00 94.50 116 ARG A O 1
ATOM 930 N N . LYS A 1 117 ? -17.284 10.041 27.729 1.00 93.50 117 LYS A N 1
ATOM 931 C CA . LYS A 1 117 ? -18.754 10.109 27.663 1.00 93.50 117 LYS A CA 1
ATOM 932 C C . LYS A 1 117 ? -19.384 9.044 28.557 1.00 93.50 117 LYS A C 1
ATOM 934 O O . LYS A 1 117 ? -20.258 9.390 29.344 1.00 93.50 117 LYS A O 1
ATOM 939 N N . GLU A 1 118 ? -18.897 7.811 28.474 1.00 93.56 118 GLU A N 1
ATOM 940 C CA . GLU A 1 118 ? -19.356 6.685 29.297 1.00 93.56 118 GLU A CA 1
ATOM 941 C C . GLU A 1 118 ? -19.170 6.979 30.793 1.00 93.56 118 GLU A C 1
ATOM 943 O O . GLU A 1 118 ? -20.112 6.851 31.573 1.00 93.56 118 GLU A O 1
ATOM 948 N N . GLU A 1 119 ? -18.003 7.497 31.186 1.00 93.19 119 GLU A N 1
ATOM 949 C CA . GLU A 1 119 ? -17.716 7.895 32.569 1.00 93.19 119 GLU A CA 1
ATOM 950 C C . GLU A 1 119 ? -18.688 8.977 33.073 1.00 93.19 119 GLU A C 1
ATOM 952 O O . GLU A 1 119 ? -19.239 8.880 34.172 1.00 93.19 119 GLU A O 1
ATOM 957 N N . ARG A 1 120 ? -18.975 9.996 32.249 1.00 93.38 120 ARG A N 1
ATOM 958 C CA . ARG A 1 120 ? -19.943 11.055 32.590 1.00 93.38 120 ARG A CA 1
ATOM 959 C C . ARG A 1 120 ? -21.359 10.516 32.782 1.00 93.38 120 ARG A C 1
ATOM 961 O O . ARG A 1 120 ? -22.077 11.017 33.652 1.00 93.38 120 ARG A O 1
ATOM 968 N N . GLU A 1 121 ? -21.779 9.545 31.976 1.00 94.44 121 GLU A N 1
ATOM 969 C CA . GLU A 1 121 ? -23.088 8.901 32.127 1.00 94.44 121 GLU A CA 1
ATOM 970 C C . GLU A 1 121 ? -23.162 8.075 33.413 1.00 94.44 121 GLU A C 1
ATOM 972 O O . GLU A 1 121 ? -24.123 8.219 34.172 1.00 94.44 121 GLU A O 1
ATOM 977 N N . LEU A 1 122 ? -22.110 7.316 33.723 1.00 93.44 122 LEU A N 1
ATOM 978 C CA . LEU A 1 122 ? -21.983 6.552 34.966 1.00 93.44 122 LEU A CA 1
ATOM 979 C C . LEU A 1 122 ? -22.062 7.456 36.205 1.00 93.44 122 LEU A C 1
ATOM 981 O O . LEU A 1 122 ? -22.844 7.192 37.122 1.00 93.44 122 LEU A O 1
ATOM 985 N N . ILE A 1 123 ? -21.332 8.577 36.199 1.00 94.50 123 ILE A N 1
ATOM 986 C CA . ILE A 1 123 ? -21.362 9.570 37.284 1.00 94.50 123 ILE A CA 1
ATOM 987 C C . ILE A 1 123 ? -22.767 10.167 37.452 1.00 94.50 123 ILE A C 1
ATOM 989 O O . ILE A 1 123 ? -23.238 10.329 38.581 1.00 94.50 123 ILE A O 1
ATOM 993 N N . LYS A 1 124 ? -23.467 10.494 36.355 1.00 95.75 124 LYS A N 1
ATOM 994 C CA . LYS A 1 124 ? -24.861 10.976 36.422 1.00 95.75 124 LYS A CA 1
ATOM 995 C C . LYS A 1 124 ? -25.780 9.943 37.073 1.00 95.75 124 LYS A C 1
ATOM 997 O O . LYS A 1 124 ? -26.606 10.307 37.911 1.00 95.75 124 LYS A O 1
ATOM 1002 N N . LEU A 1 125 ? -25.627 8.674 36.706 1.00 94.56 125 LEU A N 1
ATOM 1003 C CA . LEU A 1 125 ? -26.435 7.568 37.214 1.00 94.56 125 LEU A CA 1
ATOM 1004 C C . LEU A 1 125 ? -26.205 7.354 38.718 1.00 94.56 125 LEU A C 1
ATOM 1006 O O . LEU A 1 125 ? -27.169 7.247 39.479 1.00 94.56 125 LEU A O 1
ATOM 1010 N N . LEU A 1 126 ? -24.945 7.390 39.163 1.00 93.75 126 LEU A N 1
ATOM 1011 C CA . LEU A 1 126 ? -24.578 7.311 40.581 1.00 93.75 126 LEU A CA 1
ATOM 1012 C C . LEU A 1 126 ? -25.162 8.474 41.391 1.00 93.75 126 LEU A C 1
ATOM 1014 O O . LEU A 1 126 ? -25.778 8.239 42.429 1.00 93.75 126 LEU A O 1
ATOM 1018 N N . LYS A 1 127 ? -25.069 9.710 40.884 1.00 94.38 127 LYS A N 1
ATOM 1019 C CA . LYS A 1 127 ? -25.674 10.884 41.539 1.00 94.38 127 LYS A CA 1
ATOM 1020 C C . LYS A 1 127 ? -27.197 10.774 41.642 1.00 94.38 127 LYS A C 1
ATOM 1022 O O . LYS A 1 127 ? -27.767 11.166 42.657 1.00 94.38 127 LYS A O 1
ATOM 1027 N N . MET A 1 128 ? -27.873 10.241 40.619 1.00 91.62 128 MET A N 1
ATOM 1028 C CA . MET A 1 128 ? -29.320 9.993 40.689 1.00 91.62 128 MET A CA 1
ATOM 1029 C C . MET A 1 128 ? -29.676 8.925 41.730 1.00 91.62 128 MET A C 1
ATOM 1031 O O . MET A 1 128 ? -30.652 9.100 42.460 1.00 91.62 128 MET A O 1
ATOM 1035 N N . LYS A 1 129 ? -28.879 7.853 41.841 1.00 90.31 129 LYS A N 1
ATOM 1036 C CA . LYS A 1 129 ? -29.055 6.828 42.884 1.00 90.31 129 LYS A CA 1
ATOM 1037 C C . LYS A 1 129 ? -28.857 7.403 44.289 1.00 90.31 129 LYS A C 1
ATOM 1039 O O . LYS A 1 129 ? -29.713 7.185 45.138 1.00 90.31 129 LYS A O 1
ATOM 1044 N N . GLN A 1 130 ? -27.797 8.182 44.509 1.00 89.25 130 GLN A N 1
ATOM 1045 C CA . GLN A 1 130 ? -27.526 8.839 45.795 1.00 89.25 130 GLN A CA 1
ATOM 1046 C C . GLN A 1 130 ? -28.679 9.754 46.224 1.00 89.25 130 GLN A C 1
ATOM 1048 O O . GLN A 1 130 ? -29.207 9.593 47.318 1.00 89.25 130 GLN A O 1
ATOM 1053 N N . LYS A 1 131 ? -29.167 10.624 45.328 1.00 89.00 131 LYS A N 1
ATOM 1054 C CA . LYS A 1 131 ? -30.333 11.483 45.612 1.00 89.00 131 LYS A CA 1
ATOM 1055 C C . LYS A 1 131 ? -31.595 10.690 45.967 1.00 89.00 131 LYS A C 1
ATOM 1057 O O . LYS A 1 131 ? -32.387 11.132 46.794 1.00 89.00 131 LYS A O 1
ATOM 1062 N N . ARG A 1 132 ? -31.806 9.529 45.333 1.00 85.12 132 ARG A N 1
ATOM 1063 C CA . ARG A 1 132 ? -32.912 8.616 45.671 1.00 85.12 132 ARG A CA 1
ATOM 1064 C C . ARG A 1 132 ? -32.779 8.085 47.099 1.00 85.12 132 ARG A C 1
ATOM 1066 O O . ARG A 1 132 ? -33.766 8.106 47.823 1.00 85.12 132 ARG A O 1
ATOM 1073 N N . ILE A 1 133 ? -31.581 7.655 47.495 1.00 83.75 133 ILE A N 1
ATOM 1074 C CA . ILE A 1 133 ? -31.290 7.162 48.852 1.00 83.75 133 ILE A CA 1
ATOM 1075 C C . ILE A 1 133 ? -31.518 8.270 49.890 1.00 83.75 133 ILE A C 1
ATOM 1077 O O . ILE A 1 133 ? -32.227 8.057 50.869 1.00 83.75 133 ILE A O 1
ATOM 1081 N N . GLU A 1 134 ? -30.997 9.475 49.648 1.00 86.06 134 GLU A N 1
ATOM 1082 C CA . GLU A 1 134 ? -31.187 10.634 50.536 1.00 86.06 134 GLU A CA 1
ATOM 1083 C C . GLU A 1 134 ? -32.665 11.007 50.713 1.00 86.06 134 GLU A C 1
ATOM 1085 O O . GLU A 1 134 ? -33.091 11.390 51.804 1.00 86.06 134 GLU A O 1
ATOM 1090 N N . LYS A 1 135 ? -33.462 10.889 49.645 1.00 84.81 135 LYS A N 1
ATOM 1091 C CA . LYS A 1 135 ? -34.905 11.131 49.700 1.00 84.81 135 LYS A CA 1
ATOM 1092 C C . LYS A 1 135 ? -35.619 10.096 50.579 1.00 84.81 135 LYS A C 1
ATOM 1094 O O . LYS A 1 135 ? -36.414 10.493 51.424 1.00 84.81 135 LYS A O 1
ATOM 1099 N N . ILE A 1 136 ? -35.290 8.810 50.426 1.00 79.44 136 ILE A N 1
ATOM 1100 C CA . ILE A 1 136 ? -35.849 7.715 51.243 1.00 79.44 136 ILE A CA 1
ATOM 1101 C C . ILE A 1 136 ? -35.553 7.940 52.735 1.00 79.44 136 ILE A C 1
ATOM 1103 O O . ILE A 1 136 ? -36.450 7.814 53.564 1.00 79.44 136 ILE A O 1
ATOM 1107 N N . LEU A 1 137 ? -34.321 8.346 53.064 1.00 74.44 137 LEU A N 1
ATOM 1108 C CA . LEU A 1 137 ? -33.907 8.659 54.436 1.00 74.44 137 LEU A CA 1
ATOM 1109 C C . LEU A 1 137 ? -34.669 9.854 55.037 1.00 74.44 137 LEU A C 1
ATOM 1111 O O . LEU A 1 137 ? -35.042 9.815 56.207 1.00 74.44 137 LEU A O 1
ATOM 1115 N N . LYS A 1 138 ? -34.928 10.912 54.254 1.00 75.44 138 LYS A N 1
ATOM 1116 C CA . LYS A 1 138 ? -35.683 12.096 54.716 1.00 75.44 138 LYS A CA 1
ATOM 1117 C C . LYS A 1 138 ? -37.170 11.831 54.945 1.00 75.44 138 LYS A C 1
ATOM 1119 O O . LYS A 1 138 ? -37.766 12.486 55.792 1.00 75.44 138 LYS A O 1
ATOM 1124 N N . GLU A 1 139 ? -37.766 10.907 54.198 1.00 77.69 139 GLU A N 1
ATOM 1125 C CA . GLU A 1 139 ? -39.187 10.545 54.314 1.00 77.69 139 GLU A CA 1
ATOM 1126 C C . GLU A 1 139 ? -39.458 9.548 55.465 1.00 77.69 139 GLU A C 1
ATOM 1128 O O . GLU A 1 139 ? -40.588 9.103 55.641 1.00 77.69 139 GLU A O 1
ATOM 1133 N N . GLY A 1 140 ? -38.447 9.219 56.285 1.00 58.50 140 GLY A N 1
ATOM 1134 C CA . GLY A 1 140 ? -38.585 8.348 57.460 1.00 58.50 140 GLY A CA 1
ATOM 1135 C C . GLY A 1 140 ? -38.622 6.848 57.144 1.00 58.50 140 GLY A C 1
ATOM 1136 O O . GLY A 1 140 ? -38.904 6.043 58.030 1.00 58.50 140 GLY A O 1
ATOM 1137 N N . GLY A 1 141 ? -38.331 6.448 55.901 1.00 58.22 141 GLY A N 1
ATOM 1138 C CA . GLY A 1 141 ? -38.254 5.042 55.512 1.00 58.22 141 GLY A CA 1
ATOM 1139 C C . GLY A 1 141 ? -36.962 4.393 56.012 1.00 58.22 141 GLY A C 1
ATOM 1140 O O . GLY A 1 141 ? -35.871 4.813 55.629 1.00 58.22 141 GLY A O 1
ATOM 1141 N N . GLN A 1 142 ? -37.063 3.343 56.835 1.00 56.97 142 GLN A N 1
ATOM 1142 C CA . GLN A 1 142 ? -35.918 2.480 57.148 1.00 56.97 142 GLN A CA 1
ATOM 1143 C C . GLN A 1 142 ? -35.391 1.840 55.853 1.00 56.97 142 GLN A C 1
ATOM 1145 O O . GLN A 1 142 ? -36.118 1.131 55.155 1.00 56.97 142 GLN A O 1
ATOM 1150 N N . LEU A 1 143 ? -34.118 2.083 55.526 1.00 56.75 143 LEU A N 1
ATOM 1151 C CA . LEU A 1 143 ? -33.421 1.352 54.468 1.00 56.75 143 LEU A CA 1
ATOM 1152 C C . LEU A 1 143 ? -33.348 -0.128 54.866 1.00 56.75 143 LEU A C 1
ATOM 1154 O O . LEU A 1 143 ? -32.963 -0.460 55.984 1.00 56.75 143 LEU A O 1
ATOM 1158 N N . CYS A 1 144 ? -33.736 -1.029 53.961 1.00 53.09 144 CYS A N 1
ATOM 1159 C CA . CYS A 1 144 ? -33.683 -2.466 54.219 1.00 53.09 144 CYS A CA 1
ATOM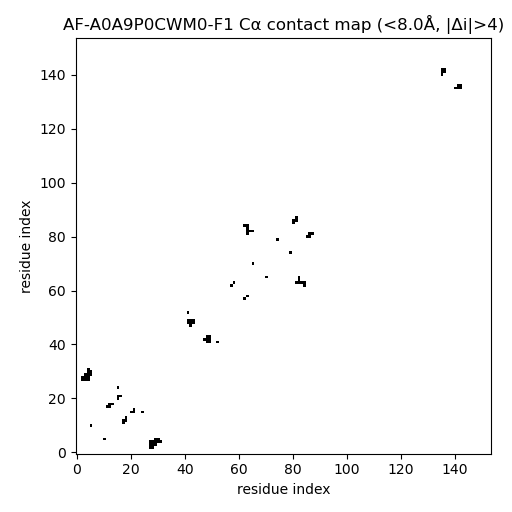 1160 C C . CYS A 1 144 ? -32.231 -2.881 54.559 1.00 53.09 144 CYS A C 1
ATOM 1162 O O . CYS A 1 144 ? -31.329 -2.478 53.815 1.00 53.09 144 CYS A O 1
ATOM 1164 N N . PRO A 1 145 ? -31.992 -3.727 55.585 1.00 58.06 145 PRO A N 1
ATOM 1165 C CA . PRO A 1 145 ? -30.664 -4.027 56.157 1.00 58.06 145 PRO A CA 1
ATOM 1166 C C . PRO A 1 145 ? -29.654 -4.700 55.208 1.00 58.06 145 PRO A C 1
ATOM 1168 O O . PRO A 1 145 ? -28.521 -4.973 55.582 1.00 58.06 145 PRO A O 1
ATOM 1171 N N . ILE A 1 146 ? -30.040 -4.957 53.960 1.00 57.38 146 ILE A N 1
ATOM 1172 C CA . ILE A 1 146 ? -29.188 -5.551 52.926 1.00 57.38 146 ILE A CA 1
ATOM 1173 C C . ILE A 1 146 ? -28.246 -4.499 52.297 1.00 57.38 146 ILE A C 1
ATOM 1175 O O . ILE A 1 146 ? -27.238 -4.864 51.699 1.00 57.38 146 ILE A O 1
ATOM 1179 N N . HIS A 1 147 ? -28.519 -3.194 52.444 1.00 54.56 147 HIS A N 1
ATOM 1180 C CA . HIS A 1 147 ? -27.729 -2.136 51.790 1.00 54.56 147 HIS A CA 1
ATOM 1181 C C . HIS A 1 147 ? -26.493 -1.645 52.575 1.00 54.56 147 HIS A C 1
ATOM 1183 O O . HIS A 1 147 ? -25.697 -0.912 51.995 1.00 54.56 147 HIS A O 1
ATOM 1189 N N . ASP A 1 148 ? -26.297 -2.071 53.830 1.00 48.25 148 ASP A N 1
ATOM 1190 C CA . ASP A 1 148 ? -25.205 -1.607 54.714 1.00 48.25 148 ASP A CA 1
ATOM 1191 C C . ASP A 1 148 ? -23.980 -2.539 54.775 1.00 48.25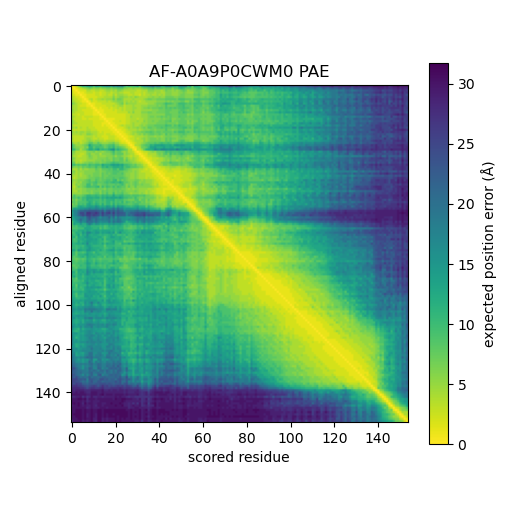 148 ASP A C 1
ATOM 1193 O O . ASP A 1 148 ? -23.053 -2.304 55.551 1.00 48.25 148 ASP A O 1
ATOM 1197 N N . ILE A 1 149 ? -23.915 -3.594 53.955 1.00 52.47 149 ILE A N 1
ATOM 1198 C CA . ILE A 1 149 ? -22.738 -4.475 53.948 1.00 52.47 149 ILE A CA 1
ATOM 1199 C C . ILE A 1 149 ? -21.598 -3.783 53.189 1.00 52.47 149 ILE A C 1
ATOM 1201 O O . ILE A 1 149 ? -21.392 -3.980 51.990 1.00 52.47 149 ILE A O 1
ATOM 1205 N N . HIS A 1 150 ? -20.832 -2.967 53.913 1.00 45.59 150 HIS A N 1
ATOM 1206 C CA . HIS A 1 150 ? -19.474 -2.599 53.537 1.00 45.59 150 HIS A CA 1
ATOM 1207 C C . HIS A 1 150 ? -18.641 -3.885 53.450 1.00 45.59 150 HIS A C 1
ATOM 1209 O O . HIS A 1 150 ? -18.217 -4.443 54.459 1.00 45.59 150 HIS A O 1
ATOM 1215 N N . VAL A 1 151 ? -18.419 -4.372 52.227 1.00 47.12 151 VAL A N 1
ATOM 1216 C CA . VAL A 1 151 ? -17.483 -5.468 51.964 1.00 47.12 151 VAL A CA 1
ATOM 1217 C C . VAL A 1 151 ? -16.067 -4.934 52.172 1.00 47.12 151 VAL A C 1
ATOM 1219 O O . VAL A 1 151 ? -15.460 -4.351 51.274 1.00 47.12 151 VAL A O 1
ATOM 1222 N N . THR A 1 152 ? -15.550 -5.101 53.384 1.00 42.69 152 THR A N 1
ATOM 1223 C CA . THR A 1 152 ? -14.115 -5.054 53.662 1.00 42.69 152 THR A CA 1
ATOM 1224 C C . THR A 1 152 ? -13.499 -6.349 53.138 1.00 42.69 152 THR A C 1
ATOM 1226 O O . THR A 1 152 ? -13.750 -7.418 53.693 1.00 42.69 152 THR A O 1
ATOM 1229 N N . TYR A 1 153 ? -12.734 -6.270 52.050 1.00 44.31 153 TYR A N 1
ATOM 123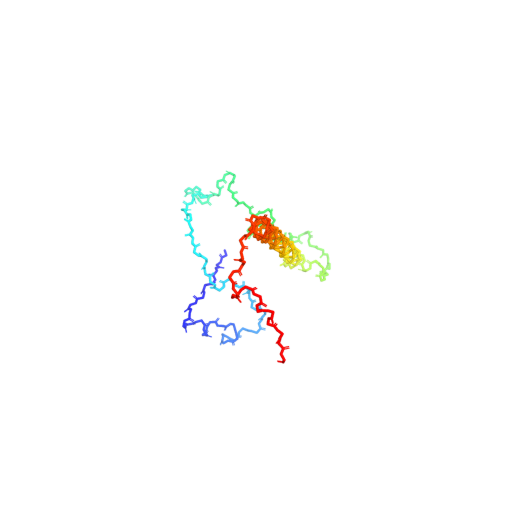0 C CA . TYR A 1 153 ? -11.899 -7.382 51.597 1.00 44.31 153 TYR A CA 1
ATOM 1231 C C . TYR A 1 153 ? -10.718 -7.553 52.569 1.00 44.31 153 TYR A C 1
ATOM 1233 O O . TYR A 1 153 ? -9.994 -6.587 52.816 1.00 44.31 153 TYR A O 1
ATOM 1241 N N . ILE A 1 154 ? -10.581 -8.763 53.128 1.00 42.22 154 ILE A N 1
ATOM 1242 C CA . ILE A 1 154 ? -9.374 -9.291 53.793 1.00 42.22 154 ILE A CA 1
ATOM 1243 C C . ILE A 1 154 ? -8.502 -9.941 52.721 1.00 42.22 154 ILE A C 1
ATOM 1245 O O . ILE A 1 154 ? -9.091 -10.610 51.838 1.00 42.22 154 ILE A O 1
#

Sequence (154 aa):
MSKLYHANQFETAFIPSMIGNYEVPRYFCDMPKTRINGTEIISNNRGYILPGGPRPKDHTIGGHFIGTWHMPKHLNRKTCNMLNGSDVARQKLIECREKAKLTAQQIKAIAERKARKEERELIKLLKMKQKRIEKILKEGGQLCPIHDIHVTYI

=== Feature glossary ===
Feature key, reading from the visual/contextual features back to the raw sequence:

Rendered structure images. Structure images are PyMOL renders from six orthogonal camera directions. Cartoon representation draws helices as coils and strands as arrows; sticks shows the backbone as bonds; surface shows the solvent-excluded envelope. Rainbow coloring maps sequence position to hue (blue→red, N→C); chain coloring assigns a distinct color per polypeptide.

Contact-map, Ramachandran, and PAE plots. Three diagnostic plots accompany the record. The Cα contact map visualizes the tertiary structure as a 2D adjacency matrix (8 Å cutoff, sequence-local contacts suppressed). The Ramachandran plot shows the distribution of backbone (φ, ψ) torsions, with points in the α and β basins reflecting secondary structure content. The PAE plot shows AlphaFold's inter-residue confidence as a color matrix.

InterPro / GO / CATH / organism. The annotation block draws on four external resources. InterPro: which protein families and domains the sequence belongs to. GO: standardized terms for what the protein does, what process it participates in, and where in the cell it acts. CATH: which structural fold it has in the CATH hierarchy. Organism: the species of origin.

Nearest PDB structures. Structural nearest neighbors (via Foldseek easy-search vs the PDB). Reported per hit: target PDB id, E-value, and alignment TM-score. A TM-score above ~0.5 is the conventional threshold for 'same fold'.

Predicted aligned error. Predicted aligned error is AlphaFold's pairwise confidence. Unlike pLDDT (per-residue), PAE is per-residue-pair and captures whether two parts of the structure are correctly placed relative to each other. Units are ångströms of expected positional error.

Solvent-accessible surface area. SASA measures how much of the protein is reachable by solvent. It is computed by rolling a water-sized probe over the atomic surface and summing the exposed area (Å²). Per-residue SASA distinguishes core (buried, low SASA) from surface (exposed, high SASA) residues; total SASA is a whole-molecule size measure.

B-factor. Crystallographic B-factors measure how much each atom's electron density is smeared out, in Å². They rise in mobile loops and surface residues and fall in the buried interior. In AlphaFold models this column is repurposed to hold pLDDT instead.

pLDDT. For AlphaFold models, the B-factor field carries pLDDT — the model's own estimate of local accuracy on a 0–100 scale. Regions with pLDDT<50 should be treated as essentially unmodeled; they often correspond to intrinsically disordered segments.

Backbone torsions (φ/ψ). φ (phi) and ψ (psi) are the two rotatable backbone dihedrals per residue: φ is the C(i-1)–N–Cα–C torsion, ψ is the N–Cα–C–N(i+1) torsion, both in degrees on (−180°, 180°]. α-helical residues cluster near (−60°, −45°); β-strand residues near (−120°, +130°). A Ramachandran plot is simply a scatter of (φ, ψ) for every residue.

Radius of gyration, Cα contacts, bounding box. Radius of gyration (Rg) is the root-mean-square distance of Cα atoms from their centroid — a single number for overall size and compactness. A globular domain of N residues has Rg ≈ 2.2·N^0.38 Å; an extended or disordered chain has a much larger Rg. The Cα contact count is the number of residue pairs whose Cα atoms are within 8 Å and are more than four positions apart in sequence — a standard proxy for tertiary packing density. The bounding box is the smallest axis-aligned box enclosing all Cα atoms.

Secondary structure (3-state, P-SEA). Three-state secondary structure (P-SEA) collapses the eight DSSP classes into helix (a), strand (b), and coil (c). P-SEA assigns these from Cα geometry alone — distances and angles — without requiring backbone oxygens, so it works on any Cα trace.

Secondary structure (8-state, DSSP). Secondary structure is the local, repeating backbone conformation. DSSP classifies it into eight states by reading the hydrogen-bond network: three helix types (H, G, I), two β types (E, B), two non-regular types (T, S), and unstructured coil (-).

Foldseek 3Di. The Foldseek 3Di string encodes local tertiary geometry as a 20-letter alphabet — one character per residue — derived from the relative positions of nearby Cα atoms. Unlike the amino-acid sequence, 3Di is a direct function of the 3D structure, so two proteins with the same fold have similar 3Di strings even at low sequence identity.

mmCIF coordinates. Structure coordinates are given as an mmCIF _atom_site loop: one row per atom with element, residue name, chain id, sequence number, and x/y/z position in Å. Only the four main-chain atoms per residue are included here; side chains are omitted to keep the record compact.

Sequence. This is the polypeptide sequence — one letter per residue, N-terminus first. Length ranges from a few dozen residues for small domains to over a thousand for large multi-domain proteins.